Protein AF-A0A7D6XJ68-F1 (afdb_monomer_lite)

Secondary structure (DSSP, 8-state):
--HHHHHHHHHHHHHHHHHHHHHHHHHHHTT-----SHHHHHHHHHHTTS---THHHHHHHHHHHHHHHHHHHGGGSHHHHTT-S-----

Foldseek 3Di:
DPVVVVVVLVVLQVVLVVVLVVLVVVVVVVVDDPQDDSQSSVVVCCVVVVDPDPCNVVSVVVNVVSVVVCVVVVVPPVVVVVVPPPPDDD

Radius of gyration: 19.14 Å; chains: 1; bounding box: 42×43×49 Å

pLDDT: mean 74.85, std 19.64, range [42.69, 96.69]

Sequence (90 aa):
MVQQDIRWIQRFEYTHELAWKVMKDYAEYQGYTDIRSSRDAIRKALEMGLIDDKQWTETIEARNLTSHNHDNDVVSEEKMQSLNTPSLFD

Structure (mmCIF, N/CA/C/O backbone):
data_AF-A0A7D6XJ68-F1
#
_entry.id   AF-A0A7D6XJ68-F1
#
loop_
_atom_site.group_PDB
_atom_site.id
_atom_site.type_symbol
_atom_site.label_atom_id
_atom_site.label_alt_id
_atom_site.label_comp_id
_atom_site.label_asym_id
_atom_site.label_entity_id
_atom_site.label_seq_id
_atom_site.pdbx_PDB_ins_code
_atom_site.Cartn_x
_atom_site.Cartn_y
_atom_site.Cartn_z
_atom_site.occupancy
_atom_site.B_iso_or_equiv
_atom_site.auth_seq_id
_atom_site.auth_comp_id
_atom_site.auth_asym_id
_atom_site.auth_atom_id
_atom_site.pdbx_PDB_model_num
ATOM 1 N N . MET A 1 1 ? 19.580 -3.306 -26.751 1.00 44.88 1 MET A N 1
ATOM 2 C CA . MET A 1 1 ? 18.588 -4.071 -25.965 1.00 44.88 1 MET A CA 1
ATOM 3 C C . MET A 1 1 ? 18.625 -3.596 -24.509 1.00 44.88 1 MET A C 1
ATOM 5 O O . MET A 1 1 ? 18.910 -4.388 -23.636 1.00 44.88 1 MET A O 1
ATOM 9 N N . VAL A 1 2 ? 18.441 -2.286 -24.272 1.00 52.12 2 VAL A N 1
ATOM 10 C CA . VAL A 1 2 ? 18.621 -1.652 -22.938 1.00 52.12 2 VAL A CA 1
ATOM 11 C C . VAL A 1 2 ? 17.499 -0.636 -22.633 1.00 52.12 2 VAL A C 1
ATOM 13 O O . VAL A 1 2 ? 17.144 -0.408 -21.488 1.00 52.12 2 VAL A O 1
ATOM 16 N N . GLN A 1 3 ? 16.844 -0.072 -23.659 1.00 46.00 3 GLN A N 1
ATOM 17 C CA . GLN A 1 3 ? 15.783 0.931 -23.471 1.00 46.00 3 GLN A CA 1
ATOM 18 C C . GLN A 1 3 ? 14.400 0.355 -23.110 1.00 46.00 3 GLN A C 1
ATOM 20 O O . GLN A 1 3 ? 13.524 1.102 -22.677 1.00 46.00 3 GLN A O 1
ATOM 25 N N . GLN A 1 4 ? 14.160 -0.937 -23.363 1.00 46.16 4 GLN A N 1
ATOM 26 C CA . GLN A 1 4 ? 12.873 -1.564 -23.038 1.00 46.16 4 GLN A CA 1
ATOM 27 C C . GLN A 1 4 ? 12.746 -1.717 -21.516 1.00 46.16 4 GLN A C 1
ATOM 29 O O . GLN A 1 4 ? 11.732 -1.309 -20.956 1.00 46.16 4 GLN A O 1
ATOM 34 N N . ASP A 1 5 ? 13.800 -2.185 -20.847 1.00 61.34 5 ASP A N 1
ATOM 35 C CA . ASP A 1 5 ? 13.776 -2.579 -19.432 1.00 61.34 5 ASP A CA 1
ATOM 36 C C . ASP A 1 5 ? 13.440 -1.414 -18.487 1.00 61.34 5 ASP A C 1
ATOM 38 O O . ASP A 1 5 ?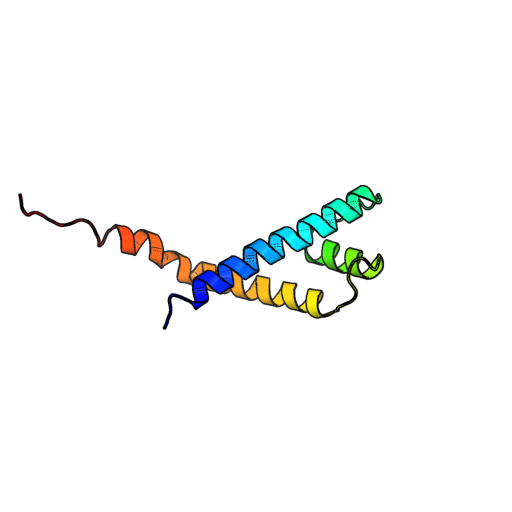 12.602 -1.569 -17.602 1.00 61.34 5 ASP A O 1
ATOM 42 N N . ILE A 1 6 ? 13.962 -0.209 -18.747 1.00 67.69 6 ILE A N 1
ATOM 43 C CA . ILE A 1 6 ? 13.683 0.988 -17.930 1.00 67.69 6 ILE A CA 1
ATOM 44 C C . ILE A 1 6 ? 12.191 1.352 -17.947 1.00 67.69 6 ILE A C 1
ATOM 46 O O . ILE A 1 6 ? 11.609 1.665 -16.911 1.00 67.69 6 ILE A O 1
ATOM 50 N N . ARG A 1 7 ? 11.530 1.273 -19.111 1.00 76.88 7 ARG A N 1
ATOM 51 C CA . ARG A 1 7 ? 10.102 1.620 -19.212 1.00 76.88 7 ARG A CA 1
ATOM 52 C C . ARG A 1 7 ? 9.228 0.609 -18.479 1.00 76.88 7 ARG A C 1
ATOM 54 O O . ARG A 1 7 ? 8.210 0.996 -17.919 1.00 76.88 7 ARG A O 1
ATOM 61 N N . TRP A 1 8 ? 9.589 -0.673 -18.494 1.00 76.69 8 TRP A N 1
ATOM 62 C CA . TRP A 1 8 ? 8.851 -1.708 -17.764 1.00 76.69 8 TRP A CA 1
ATOM 63 C C . TRP A 1 8 ? 9.011 -1.558 -16.254 1.00 76.69 8 TRP A C 1
ATOM 65 O O . TRP A 1 8 ? 8.017 -1.674 -15.540 1.00 76.69 8 TRP A O 1
ATOM 75 N N . ILE A 1 9 ? 10.216 -1.219 -15.787 1.00 80.25 9 ILE A N 1
ATOM 76 C CA . ILE A 1 9 ? 10.477 -0.949 -14.369 1.00 80.25 9 ILE A CA 1
ATOM 77 C C . ILE A 1 9 ? 9.662 0.259 -13.902 1.00 80.25 9 ILE A C 1
ATOM 79 O O . ILE A 1 9 ? 8.881 0.131 -12.965 1.00 80.25 9 ILE A O 1
ATOM 83 N N . GLN A 1 10 ? 9.720 1.384 -14.622 1.00 77.25 10 GLN A N 1
ATOM 84 C CA . GLN A 1 10 ? 8.911 2.565 -14.300 1.00 77.25 10 GLN A CA 1
ATOM 85 C C . GLN A 1 10 ? 7.408 2.246 -14.269 1.00 77.25 10 GLN A C 1
ATOM 87 O O . GLN A 1 10 ? 6.690 2.699 -13.376 1.00 77.25 10 GLN A O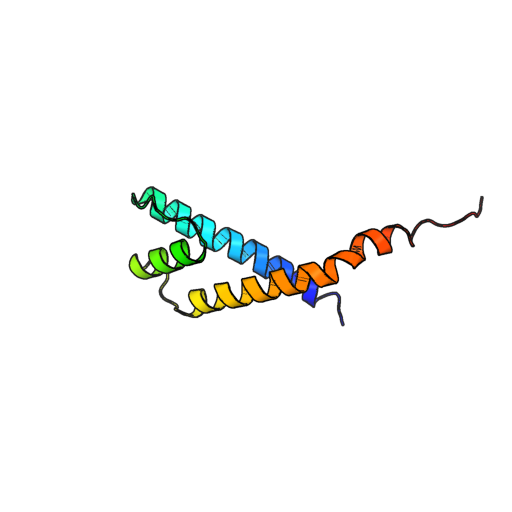 1
ATOM 92 N N . ARG A 1 11 ? 6.923 1.431 -15.221 1.00 85.75 11 ARG A N 1
ATOM 93 C CA . ARG A 1 11 ? 5.523 0.978 -15.263 1.00 85.75 11 ARG A CA 1
ATOM 94 C C . ARG A 1 11 ? 5.124 0.144 -14.064 1.00 85.75 11 ARG A C 1
ATOM 96 O O . ARG A 1 11 ? 4.034 0.338 -13.525 1.00 85.75 11 ARG A O 1
ATOM 103 N N . PHE A 1 12 ? 5.991 -0.769 -13.656 1.00 84.38 12 PHE A N 1
ATOM 104 C CA . PHE A 1 12 ? 5.786 -1.563 -12.460 1.00 84.38 12 PHE A CA 1
ATOM 105 C C . PHE A 1 12 ? 5.752 -0.675 -11.210 1.00 84.38 12 PHE A C 1
ATOM 107 O O . PHE A 1 12 ? 4.814 -0.781 -10.423 1.00 84.38 12 PHE A O 1
ATOM 114 N N . GLU A 1 13 ? 6.699 0.255 -11.067 1.00 85.25 13 GLU A N 1
ATOM 115 C CA . GLU A 1 13 ? 6.814 1.120 -9.889 1.00 85.25 13 GLU A CA 1
ATOM 116 C C . GLU A 1 13 ? 5.586 2.006 -9.677 1.00 85.25 13 GLU A C 1
ATOM 118 O O . GLU A 1 13 ? 5.004 1.980 -8.589 1.00 85.25 13 GLU A O 1
ATOM 123 N N . TYR A 1 14 ? 5.128 2.740 -10.702 1.00 86.50 14 TYR A N 1
ATOM 124 C CA . TYR A 1 14 ? 3.948 3.596 -10.528 1.00 86.50 14 TYR A CA 1
ATOM 125 C C . TYR A 1 14 ? 2.666 2.775 -10.325 1.00 86.50 14 TYR A C 1
ATOM 127 O O . TYR A 1 14 ? 1.770 3.207 -9.601 1.00 86.50 14 TYR A O 1
ATOM 135 N N . THR A 1 15 ? 2.562 1.590 -10.941 1.00 90.44 15 THR A N 1
ATOM 136 C CA . THR A 1 15 ? 1.381 0.722 -10.793 1.00 90.44 15 THR A CA 1
ATOM 137 C C . THR A 1 15 ? 1.325 0.140 -9.386 1.00 90.44 15 THR A C 1
ATOM 139 O O . THR A 1 15 ? 0.268 0.156 -8.758 1.00 90.44 15 THR A O 1
ATOM 142 N N . HIS A 1 16 ? 2.464 -0.316 -8.862 1.00 89.50 16 HIS A N 1
ATOM 143 C CA . HIS A 1 16 ? 2.576 -0.801 -7.492 1.00 89.50 16 HIS A CA 1
ATOM 144 C C . HIS A 1 16 ? 2.271 0.317 -6.484 1.00 89.50 16 HIS A C 1
ATOM 146 O O . HIS A 1 16 ? 1.517 0.105 -5.536 1.00 89.50 16 HIS A O 1
ATOM 152 N N . GLU A 1 17 ? 2.795 1.525 -6.719 1.00 90.56 17 GLU A N 1
ATOM 153 C CA . GLU A 1 17 ? 2.547 2.699 -5.879 1.00 90.56 17 GLU A CA 1
ATOM 154 C C . GLU A 1 17 ? 1.059 3.088 -5.831 1.00 90.56 17 GLU A C 1
ATOM 156 O O . GLU A 1 17 ? 0.528 3.394 -4.764 1.00 90.56 17 GLU A O 1
ATOM 161 N N . LEU A 1 18 ? 0.366 3.047 -6.973 1.00 94.75 18 LEU A N 1
ATOM 162 C CA . LEU A 1 18 ? -1.077 3.281 -7.035 1.00 94.75 18 LEU A CA 1
ATOM 163 C C . LEU A 1 18 ? -1.865 2.173 -6.330 1.00 94.75 18 LEU A C 1
ATOM 165 O O . LEU A 1 18 ? -2.795 2.471 -5.584 1.00 94.75 18 LEU A O 1
ATOM 169 N N . ALA A 1 19 ? -1.485 0.909 -6.527 1.00 93.88 19 ALA A N 1
ATOM 170 C CA . ALA A 1 19 ? -2.194 -0.228 -5.952 1.00 93.88 19 ALA A CA 1
ATOM 171 C C . ALA A 1 19 ? -2.233 -0.167 -4.417 1.00 93.88 19 ALA A C 1
ATOM 173 O O . ALA A 1 19 ? -3.313 -0.252 -3.831 1.00 93.88 19 ALA A O 1
ATOM 174 N N . TRP A 1 20 ? -1.088 0.041 -3.752 1.00 93.75 20 TRP A N 1
ATOM 175 C CA . TRP A 1 20 ? -1.077 0.070 -2.285 1.00 93.75 20 TRP A CA 1
ATOM 176 C C . TRP A 1 20 ? -1.769 1.319 -1.715 1.00 93.75 20 TRP A C 1
ATOM 178 O O . TRP A 1 20 ? -2.352 1.238 -0.635 1.00 93.75 20 TRP A O 1
ATOM 188 N N . LYS A 1 21 ? -1.769 2.450 -2.438 1.00 95.69 21 LYS A N 1
ATOM 189 C CA . LYS A 1 21 ? -2.540 3.647 -2.056 1.00 95.69 21 LYS A CA 1
ATOM 190 C C . LYS A 1 21 ? -4.040 3.396 -2.113 1.00 95.69 21 LYS A C 1
ATOM 192 O O . LYS A 1 21 ? -4.727 3.689 -1.148 1.00 95.69 21 LYS A O 1
ATOM 197 N N . VAL A 1 22 ? -4.532 2.755 -3.172 1.00 96.38 22 VAL A N 1
ATOM 198 C CA . VAL A 1 22 ? -5.951 2.378 -3.280 1.00 96.38 22 VAL A CA 1
ATOM 199 C C . VAL A 1 22 ? -6.355 1.411 -2.163 1.00 96.38 22 VAL A C 1
ATOM 201 O O . VAL A 1 22 ? -7.413 1.571 -1.559 1.00 96.38 22 VAL A O 1
ATOM 204 N N . MET A 1 23 ? -5.506 0.429 -1.843 1.00 95.44 23 MET A N 1
ATOM 205 C CA . MET A 1 23 ? -5.745 -0.483 -0.716 1.00 95.44 23 MET A CA 1
ATOM 206 C C . MET A 1 23 ? -5.803 0.263 0.620 1.00 95.44 23 MET A C 1
ATOM 208 O O . MET A 1 23 ? -6.656 -0.032 1.457 1.00 95.44 23 MET A O 1
ATOM 212 N N . LYS A 1 24 ? -4.910 1.238 0.813 1.00 96.19 24 LYS A N 1
ATOM 213 C CA . LYS A 1 24 ? -4.909 2.106 1.988 1.00 96.19 24 LYS A CA 1
ATOM 214 C C . LYS A 1 24 ? -6.197 2.929 2.067 1.00 96.19 24 LYS A C 1
ATOM 216 O O . LYS A 1 24 ? -6.857 2.871 3.098 1.00 96.19 24 LYS A O 1
ATOM 221 N N . ASP A 1 25 ? -6.569 3.630 1.000 1.00 96.69 25 ASP A N 1
ATOM 222 C CA . ASP A 1 25 ? -7.771 4.472 0.954 1.00 96.69 25 ASP A CA 1
ATOM 223 C C . ASP A 1 25 ? -9.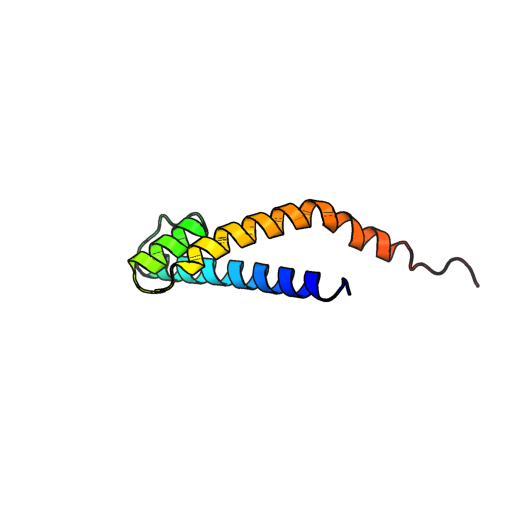031 3.644 1.246 1.00 96.69 25 ASP A C 1
ATOM 225 O O . ASP A 1 25 ? -9.910 4.063 2.000 1.00 96.69 25 ASP A O 1
ATOM 229 N N . TYR A 1 26 ? -9.100 2.425 0.702 1.00 96.38 26 TYR A N 1
ATOM 230 C CA . TYR A 1 26 ? -10.182 1.492 0.998 1.00 96.38 26 TYR A CA 1
ATOM 231 C C . TYR A 1 26 ? -10.211 1.090 2.476 1.00 96.38 26 TYR A C 1
ATOM 233 O O . TYR A 1 26 ? -11.271 1.095 3.098 1.00 96.38 26 TYR A O 1
ATOM 241 N N . ALA A 1 27 ? -9.064 0.754 3.064 1.00 95.50 27 ALA A N 1
ATOM 242 C CA . ALA A 1 27 ? -8.999 0.394 4.473 1.00 95.50 27 ALA A CA 1
ATOM 243 C C . ALA A 1 27 ? -9.354 1.579 5.392 1.00 95.50 27 ALA A C 1
ATOM 245 O O . ALA A 1 27 ? -10.090 1.393 6.361 1.00 95.50 27 ALA A O 1
ATOM 246 N N . GLU A 1 28 ? -8.914 2.795 5.061 1.00 95.75 28 GLU A N 1
ATOM 247 C CA . GLU A 1 28 ? -9.292 4.024 5.770 1.00 95.75 28 GLU A CA 1
ATOM 248 C C . GLU A 1 28 ? -10.798 4.283 5.678 1.00 95.75 28 GLU A C 1
ATOM 250 O O . GLU A 1 28 ? -11.430 4.586 6.692 1.00 95.75 28 GLU A O 1
ATOM 255 N N . TYR A 1 29 ? -11.400 4.068 4.505 1.00 95.81 29 TYR A N 1
ATOM 256 C CA . TYR A 1 29 ? -12.850 4.141 4.320 1.00 95.81 29 TYR A CA 1
ATOM 257 C C . TYR A 1 29 ? -13.611 3.124 5.189 1.00 95.81 29 TYR A C 1
ATOM 259 O O . TYR A 1 29 ? -14.686 3.429 5.700 1.00 95.81 29 TYR A O 1
ATOM 267 N N . GLN A 1 30 ? -13.037 1.939 5.418 1.00 95.12 30 GLN A N 1
ATOM 268 C CA . GLN A 1 30 ? -13.583 0.920 6.327 1.00 95.12 30 GLN A CA 1
ATOM 269 C C . GLN A 1 30 ? -13.282 1.202 7.816 1.00 95.12 30 GLN A C 1
ATOM 271 O O . GLN A 1 30 ? -13.670 0.420 8.683 1.00 95.12 30 GLN A O 1
ATOM 276 N N . GLY A 1 31 ? -12.610 2.315 8.133 1.00 94.44 31 GLY A N 1
ATOM 277 C CA . GLY A 1 31 ? -12.328 2.765 9.499 1.00 94.44 31 GLY A CA 1
ATOM 278 C C . GLY A 1 31 ? -10.946 2.388 10.043 1.00 94.44 31 GLY A C 1
ATOM 279 O O . GLY A 1 31 ? -10.659 2.661 11.210 1.00 94.44 31 GLY A O 1
ATOM 280 N N . TYR A 1 32 ? -10.067 1.791 9.234 1.00 94.06 32 TYR A N 1
ATOM 281 C CA . TYR A 1 32 ? -8.692 1.478 9.632 1.00 94.06 32 TYR A CA 1
ATOM 282 C C . TYR A 1 32 ? -7.761 2.659 9.347 1.00 94.06 32 TYR A C 1
ATOM 284 O O . TYR A 1 32 ? -7.364 2.885 8.211 1.00 94.06 32 TYR A O 1
ATOM 292 N N . THR A 1 33 ? -7.363 3.394 10.384 1.00 88.25 33 THR A N 1
ATOM 293 C CA . THR A 1 33 ? -6.584 4.639 10.235 1.00 88.25 33 THR A CA 1
ATOM 294 C C . THR A 1 33 ? -5.078 4.488 10.475 1.00 88.25 33 THR A C 1
ATOM 296 O O . THR A 1 33 ? -4.320 5.426 10.240 1.00 88.25 33 THR A O 1
ATOM 299 N N . ASP A 1 34 ? -4.610 3.315 10.913 1.00 91.38 34 ASP A N 1
ATOM 300 C CA . ASP A 1 34 ? -3.194 3.069 11.236 1.00 91.38 34 ASP A CA 1
ATOM 301 C C . ASP A 1 34 ? -2.426 2.393 10.083 1.00 91.38 34 ASP A C 1
ATOM 303 O O . ASP A 1 34 ? -1.649 1.463 10.289 1.00 91.38 34 ASP A O 1
ATOM 307 N N . ILE A 1 35 ? -2.653 2.840 8.840 1.00 93.12 35 ILE A N 1
ATOM 308 C CA . ILE A 1 35 ? -1.920 2.353 7.660 1.00 93.12 35 ILE A CA 1
ATOM 309 C C . ILE A 1 35 ? -0.888 3.387 7.217 1.00 93.12 35 ILE A C 1
ATOM 311 O O . ILE A 1 35 ? -1.208 4.421 6.623 1.00 93.12 35 ILE A O 1
ATOM 315 N N . ARG A 1 36 ? 0.387 3.089 7.491 1.00 90.44 36 ARG A N 1
ATOM 316 C CA . ARG A 1 36 ? 1.505 4.016 7.252 1.00 90.44 36 ARG A CA 1
ATOM 317 C C . ARG A 1 36 ? 2.417 3.625 6.094 1.00 90.44 36 ARG A C 1
ATOM 319 O O . ARG A 1 36 ? 3.169 4.470 5.619 1.00 90.44 36 ARG A O 1
ATOM 326 N N . SER A 1 37 ? 2.367 2.378 5.637 1.00 90.75 37 SER A N 1
ATOM 327 C CA . SER A 1 37 ? 3.270 1.867 4.603 1.00 90.75 37 SER A CA 1
ATOM 328 C C . SER A 1 37 ? 2.559 0.959 3.600 1.00 90.75 37 SER A C 1
ATOM 330 O O . SER A 1 37 ? 1.493 0.416 3.893 1.00 90.75 37 SER A O 1
ATOM 332 N N . SER A 1 38 ? 3.180 0.741 2.434 1.00 90.62 38 SER A N 1
ATOM 333 C CA . SER A 1 38 ? 2.706 -0.231 1.435 1.00 90.62 38 SER A CA 1
ATOM 334 C C . SER A 1 38 ? 2.576 -1.638 2.020 1.00 90.62 38 SER A C 1
ATOM 336 O O . SER A 1 38 ? 1.621 -2.353 1.726 1.00 90.62 38 SER A O 1
ATOM 338 N N . ARG A 1 39 ? 3.488 -2.010 2.927 1.00 90.81 39 ARG A N 1
ATOM 339 C CA . ARG A 1 39 ? 3.439 -3.276 3.663 1.00 90.81 39 ARG A CA 1
ATOM 340 C C . ARG A 1 39 ? 2.209 -3.377 4.557 1.00 90.81 39 ARG A C 1
ATOM 342 O O . ARG A 1 39 ? 1.586 -4.434 4.602 1.00 90.81 39 ARG A O 1
ATOM 349 N N . ASP A 1 40 ? 1.862 -2.305 5.258 1.00 92.94 40 ASP A N 1
ATOM 350 C CA . ASP A 1 40 ? 0.684 -2.297 6.127 1.00 92.94 40 ASP A CA 1
ATOM 351 C C . ASP A 1 40 ? -0.605 -2.329 5.306 1.00 92.94 40 ASP A C 1
ATOM 353 O O . ASP A 1 40 ? -1.524 -3.066 5.654 1.00 92.94 40 ASP A O 1
ATOM 357 N N . ALA A 1 41 ? -0.635 -1.608 4.180 1.00 94.56 41 ALA A N 1
ATOM 358 C CA . ALA A 1 41 ? -1.761 -1.600 3.252 1.00 94.56 41 ALA A CA 1
ATOM 359 C C . ALA A 1 41 ? -2.014 -2.992 2.656 1.00 94.56 41 ALA A C 1
ATOM 361 O O . ALA A 1 41 ? -3.131 -3.494 2.733 1.00 94.56 41 ALA A O 1
ATOM 362 N N . ILE A 1 42 ? -0.973 -3.652 2.137 1.00 92.62 42 ILE A N 1
ATOM 363 C CA . ILE A 1 42 ? -1.069 -4.998 1.550 1.00 92.62 42 ILE A CA 1
ATOM 364 C C . ILE A 1 42 ? -1.452 -6.036 2.609 1.00 92.62 42 ILE A C 1
ATOM 366 O O . ILE A 1 42 ? -2.329 -6.863 2.370 1.00 92.62 42 ILE A O 1
ATOM 370 N N . ARG A 1 43 ? -0.852 -5.979 3.808 1.00 92.19 43 ARG A N 1
ATOM 371 C CA . ARG A 1 43 ? -1.221 -6.882 4.909 1.00 92.19 43 ARG A CA 1
ATOM 372 C C . ARG A 1 43 ? -2.690 -6.715 5.284 1.00 92.19 43 ARG A C 1
ATOM 374 O O . ARG A 1 43 ? -3.402 -7.707 5.407 1.00 92.19 43 ARG A O 1
ATOM 381 N N . LYS A 1 44 ? -3.153 -5.472 5.432 1.00 94.44 44 LYS A N 1
ATOM 382 C CA . LYS A 1 44 ? -4.550 -5.199 5.763 1.00 94.44 44 LYS A CA 1
ATOM 383 C C . LYS A 1 44 ? -5.490 -5.639 4.638 1.00 94.44 44 LYS A C 1
ATOM 385 O O . LYS A 1 44 ? -6.525 -6.228 4.923 1.00 94.44 44 LYS A O 1
ATOM 390 N N . ALA A 1 45 ? -5.118 -5.421 3.380 1.00 94.06 45 ALA A N 1
ATOM 391 C CA . ALA A 1 45 ? -5.894 -5.865 2.228 1.00 94.06 45 ALA A CA 1
ATOM 392 C C . ALA A 1 45 ? -6.051 -7.398 2.184 1.00 94.06 45 ALA A C 1
ATOM 394 O O . ALA A 1 45 ? -7.147 -7.875 1.898 1.00 94.06 45 ALA A O 1
ATOM 395 N N . LEU A 1 46 ? -5.009 -8.160 2.540 1.00 92.88 46 LEU A N 1
ATOM 396 C CA . LEU A 1 46 ? -5.086 -9.620 2.707 1.00 92.88 46 LEU A CA 1
ATOM 397 C C . LEU A 1 46 ? -6.006 -10.018 3.872 1.00 92.88 46 LEU A C 1
ATOM 399 O O . LEU A 1 46 ? -6.849 -10.896 3.722 1.00 92.88 46 LEU A O 1
ATOM 403 N N . GLU A 1 47 ? -5.878 -9.362 5.030 1.00 93.06 47 GLU A N 1
ATOM 404 C CA . GLU A 1 47 ? -6.734 -9.619 6.202 1.00 93.06 47 GLU A CA 1
ATOM 405 C C . GLU A 1 47 ? -8.218 -9.343 5.918 1.00 93.06 47 GLU A C 1
ATOM 407 O O . GLU A 1 47 ? -9.089 -10.060 6.406 1.00 93.06 47 GLU A O 1
ATOM 412 N N . MET A 1 48 ? -8.507 -8.311 5.124 1.00 93.12 48 MET A N 1
ATOM 413 C CA . MET A 1 48 ? -9.860 -7.931 4.714 1.00 93.12 48 MET A CA 1
ATOM 414 C C . MET A 1 48 ? -10.397 -8.769 3.545 1.00 93.12 48 MET A C 1
ATOM 416 O O . MET A 1 48 ? -11.556 -8.599 3.171 1.00 93.12 48 MET A O 1
ATOM 420 N N . GLY A 1 49 ? -9.572 -9.631 2.940 1.00 92.94 49 GLY A N 1
ATOM 421 C CA . GLY A 1 49 ? -9.930 -10.394 1.742 1.00 92.94 49 GLY A CA 1
ATOM 422 C C . GLY A 1 49 ? -10.129 -9.534 0.488 1.00 92.94 49 GLY A C 1
ATOM 423 O O . GLY A 1 49 ? -10.802 -9.965 -0.442 1.00 92.94 49 GLY A O 1
ATOM 424 N N . LEU A 1 50 ? -9.572 -8.316 0.457 1.00 92.38 50 LEU A N 1
ATOM 425 C CA . LEU A 1 50 ?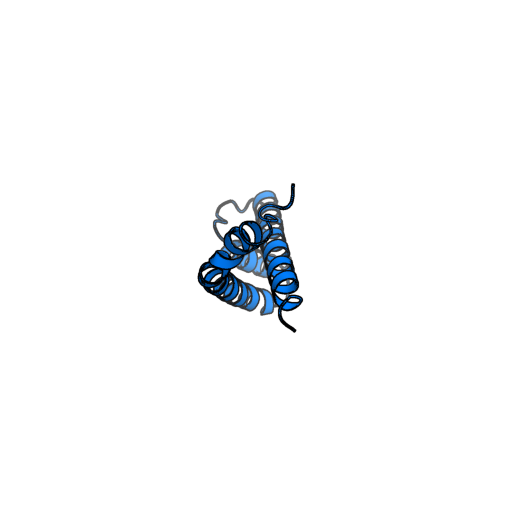 -9.576 -7.449 -0.729 1.00 92.38 50 LEU A CA 1
ATOM 426 C C . LEU A 1 50 ? -8.662 -8.008 -1.831 1.00 92.38 50 LEU A C 1
ATOM 428 O O . LEU A 1 50 ? -8.915 -7.812 -3.017 1.00 92.38 50 LEU A O 1
ATOM 432 N N . ILE A 1 51 ? -7.603 -8.698 -1.414 1.00 92.19 51 ILE A N 1
ATOM 433 C CA . ILE A 1 51 ? -6.700 -9.486 -2.251 1.00 92.19 51 ILE A CA 1
ATOM 434 C C . ILE A 1 51 ? -6.497 -10.852 -1.593 1.00 92.19 51 ILE A C 1
ATOM 436 O O . ILE A 1 51 ? -6.599 -10.978 -0.373 1.00 92.19 51 ILE A O 1
ATOM 440 N N . ASP A 1 52 ? -6.203 -11.868 -2.396 1.00 90.25 52 ASP A N 1
ATOM 441 C CA . ASP A 1 52 ? -6.077 -13.268 -1.976 1.00 90.25 52 ASP A CA 1
ATOM 442 C C . ASP A 1 52 ? -4.683 -13.863 -2.236 1.00 90.25 52 ASP A C 1
ATOM 444 O O . ASP A 1 52 ? -4.297 -14.847 -1.599 1.00 90.25 52 ASP A O 1
ATOM 448 N N . ASP A 1 53 ? -3.899 -13.245 -3.120 1.00 86.88 53 ASP A N 1
ATOM 449 C CA . ASP A 1 53 ? -2.568 -13.721 -3.478 1.00 86.88 53 ASP A CA 1
ATOM 450 C C . ASP A 1 53 ? -1.465 -13.185 -2.545 1.00 86.88 53 ASP A C 1
ATOM 452 O O . ASP A 1 53 ? -1.275 -11.981 -2.356 1.00 86.88 53 ASP A O 1
ATOM 456 N N . LYS A 1 54 ? -0.658 -14.096 -1.996 1.00 78.69 54 LYS A N 1
ATOM 457 C CA . LYS A 1 54 ? 0.514 -13.758 -1.176 1.00 78.69 54 LYS A CA 1
ATOM 458 C C . LYS A 1 54 ? 1.685 -13.220 -1.999 1.00 78.69 54 LYS A C 1
ATOM 460 O O . LYS A 1 54 ? 2.579 -12.606 -1.415 1.00 78.69 54 LYS A O 1
ATOM 465 N N . GLN A 1 55 ? 1.675 -13.366 -3.322 1.00 84.31 55 GLN A N 1
ATOM 466 C CA . GLN A 1 55 ? 2.682 -12.763 -4.201 1.00 84.31 55 GLN A CA 1
ATOM 467 C C . GLN A 1 55 ? 2.726 -11.233 -4.067 1.00 84.31 55 GLN A C 1
ATOM 469 O O . GLN A 1 55 ? 3.774 -10.625 -4.268 1.00 84.31 55 GLN A O 1
ATOM 474 N N . TRP A 1 56 ? 1.647 -10.584 -3.611 1.00 84.12 56 TRP A N 1
ATOM 475 C CA . TRP A 1 56 ? 1.662 -9.151 -3.295 1.00 84.12 56 TRP A CA 1
ATOM 476 C C . TRP A 1 56 ? 2.724 -8.775 -2.258 1.00 84.12 56 TRP A C 1
ATOM 478 O O . TRP A 1 56 ? 3.333 -7.711 -2.356 1.00 84.12 56 TRP A O 1
ATOM 488 N N . THR A 1 57 ? 3.016 -9.652 -1.299 1.00 79.31 57 THR A N 1
ATOM 489 C CA . THR A 1 57 ? 4.104 -9.418 -0.340 1.00 79.31 57 THR A CA 1
ATOM 490 C C . THR A 1 57 ? 5.482 -9.439 -1.007 1.00 79.31 57 THR A C 1
ATOM 492 O O . THR A 1 57 ? 6.336 -8.632 -0.650 1.00 79.31 57 THR A O 1
ATOM 495 N N . GLU A 1 58 ? 5.674 -10.284 -2.021 1.00 80.38 58 GLU A N 1
ATOM 496 C CA . GLU A 1 58 ? 6.912 -10.376 -2.810 1.00 80.38 58 GLU A CA 1
ATOM 497 C C . GLU A 1 58 ? 7.103 -9.127 -3.688 1.00 80.38 58 GLU A C 1
ATOM 499 O O . GLU A 1 58 ? 8.222 -8.644 -3.868 1.00 80.38 58 GLU A O 1
ATOM 504 N N . THR A 1 59 ? 6.007 -8.515 -4.159 1.00 75.81 59 THR A N 1
ATOM 505 C CA . THR A 1 59 ? 6.087 -7.263 -4.935 1.00 75.81 59 THR A CA 1
ATOM 506 C C . THR A 1 59 ? 6.652 -6.084 -4.135 1.00 75.81 59 THR A C 1
ATOM 508 O O . THR A 1 59 ? 7.271 -5.195 -4.719 1.00 75.81 59 THR A O 1
ATOM 511 N N . ILE A 1 60 ? 6.517 -6.091 -2.801 1.00 78.75 60 ILE A N 1
ATOM 512 C CA . ILE A 1 60 ? 7.126 -5.079 -1.921 1.00 78.75 60 ILE A CA 1
ATOM 513 C C . ILE A 1 60 ? 8.655 -5.182 -1.974 1.00 78.75 60 ILE A C 1
ATOM 515 O O . ILE A 1 60 ? 9.352 -4.167 -2.016 1.00 78.75 60 ILE A O 1
ATOM 519 N N . GLU A 1 61 ? 9.182 -6.406 -1.960 1.00 73.81 61 GLU A N 1
ATOM 520 C CA . GLU A 1 61 ? 10.622 -6.665 -2.013 1.00 73.81 61 GLU A CA 1
ATOM 521 C C . GLU A 1 61 ? 11.190 -6.311 -3.388 1.00 73.81 61 GLU A C 1
ATOM 523 O O . GLU A 1 61 ? 12.206 -5.618 -3.468 1.00 73.81 61 GLU A O 1
ATOM 528 N N . ALA A 1 62 ? 10.481 -6.680 -4.460 1.00 72.25 62 ALA A N 1
ATOM 529 C CA . ALA A 1 62 ? 10.836 -6.307 -5.828 1.00 72.25 62 ALA A CA 1
ATOM 530 C C . ALA A 1 62 ? 10.917 -4.781 -6.008 1.00 72.25 62 ALA A C 1
ATOM 532 O O . ALA A 1 62 ? 11.879 -4.282 -6.587 1.00 72.25 62 ALA A O 1
ATOM 533 N N . ARG A 1 63 ? 9.963 -4.027 -5.444 1.00 71.25 63 ARG A N 1
ATOM 534 C CA . ARG A 1 63 ? 9.961 -2.557 -5.487 1.00 71.25 63 ARG A CA 1
ATOM 535 C C . ARG A 1 63 ? 11.135 -1.940 -4.728 1.00 71.25 63 ARG A C 1
ATOM 537 O O . ARG A 1 63 ? 11.723 -0.970 -5.191 1.00 71.25 63 ARG A O 1
ATOM 544 N N . ASN A 1 64 ? 11.506 -2.488 -3.571 1.00 69.06 64 ASN A N 1
ATOM 545 C CA . ASN A 1 64 ? 12.673 -1.991 -2.833 1.00 69.06 64 ASN A CA 1
ATOM 546 C C . ASN A 1 64 ? 13.977 -2.198 -3.621 1.00 69.06 64 ASN A C 1
ATOM 548 O O . ASN A 1 64 ? 14.868 -1.352 -3.561 1.00 69.06 64 ASN A O 1
ATOM 552 N N . LEU A 1 65 ? 14.074 -3.293 -4.382 1.00 64.81 65 LEU A N 1
ATOM 553 C CA . LEU A 1 65 ? 15.226 -3.584 -5.232 1.00 64.81 65 LEU A CA 1
ATOM 554 C C . LEU A 1 65 ? 15.293 -2.663 -6.462 1.00 64.81 65 LEU A C 1
ATOM 556 O O . LEU A 1 65 ? 16.376 -2.188 -6.799 1.00 64.81 65 LEU A O 1
ATOM 560 N N . THR A 1 66 ? 14.162 -2.374 -7.118 1.00 63.06 66 THR A N 1
ATOM 561 C CA . THR A 1 66 ? 14.143 -1.466 -8.281 1.00 63.06 66 THR A CA 1
ATOM 562 C C . THR A 1 66 ? 14.469 -0.030 -7.890 1.00 63.06 66 THR A C 1
ATOM 564 O O . THR A 1 66 ? 15.287 0.595 -8.560 1.00 63.06 66 THR A O 1
ATOM 567 N N . SER A 1 67 ? 13.944 0.461 -6.761 1.00 57.69 67 SER A N 1
ATOM 568 C CA . SER A 1 67 ? 14.259 1.809 -6.270 1.00 57.69 67 SER A CA 1
ATOM 569 C C . SER A 1 67 ? 15.746 1.970 -5.921 1.00 57.69 67 SER A C 1
ATOM 571 O O . SER A 1 67 ? 16.345 2.986 -6.259 1.00 57.69 67 SER A O 1
ATOM 573 N N . HIS A 1 68 ? 16.374 0.957 -5.308 1.00 56.56 68 HIS A N 1
ATOM 574 C CA . HIS A 1 68 ? 17.800 1.015 -4.956 1.00 56.56 68 HIS A CA 1
ATOM 575 C C . HIS A 1 68 ? 18.734 0.902 -6.173 1.00 56.56 68 HIS A C 1
ATOM 577 O O . HIS A 1 68 ? 19.825 1.470 -6.180 1.00 56.56 68 HIS A O 1
ATOM 583 N N . ASN A 1 69 ? 18.305 0.191 -7.219 1.00 53.66 69 ASN A N 1
ATOM 584 C CA . ASN A 1 69 ? 19.053 0.104 -8.471 1.00 53.66 69 ASN A CA 1
ATOM 585 C C . ASN A 1 69 ? 18.893 1.372 -9.325 1.00 53.66 69 ASN A C 1
ATOM 587 O O . ASN A 1 69 ? 19.852 1.781 -9.974 1.00 53.66 69 ASN A O 1
ATOM 591 N N . HIS A 1 70 ? 17.730 2.033 -9.283 1.00 49.00 70 HIS A N 1
ATOM 592 C CA . HIS A 1 70 ? 17.523 3.296 -9.991 1.00 49.00 70 HIS A CA 1
ATOM 593 C C . HIS A 1 70 ? 18.362 4.448 -9.425 1.00 49.00 70 HIS A C 1
ATOM 595 O O . HIS A 1 70 ? 18.920 5.200 -10.220 1.00 49.00 70 HIS A O 1
ATOM 601 N N . ASP A 1 71 ? 18.561 4.550 -8.107 1.00 47.12 71 ASP A N 1
ATOM 602 C CA . ASP A 1 71 ? 19.408 5.604 -7.511 1.00 47.12 71 ASP A CA 1
ATOM 603 C C . ASP A 1 71 ? 20.852 5.618 -8.057 1.00 47.12 71 ASP A C 1
ATOM 605 O O . ASP A 1 71 ? 21.489 6.671 -8.101 1.00 47.12 71 ASP A O 1
ATOM 609 N N . ASN A 1 72 ? 21.363 4.477 -8.534 1.00 45.47 72 ASN A N 1
ATOM 610 C CA . ASN A 1 72 ? 22.700 4.381 -9.129 1.00 45.47 72 ASN A CA 1
ATOM 611 C C . ASN A 1 72 ? 22.737 4.673 -10.646 1.00 45.47 72 ASN A C 1
ATOM 613 O O . ASN A 1 72 ? 23.806 4.986 -11.166 1.00 45.47 72 ASN A O 1
ATOM 617 N N . ASP A 1 73 ? 21.597 4.623 -11.346 1.00 47.03 73 ASP A N 1
ATOM 618 C CA . ASP A 1 73 ? 21.500 4.786 -12.812 1.00 47.03 73 ASP A CA 1
ATOM 619 C C . ASP A 1 73 ? 20.854 6.116 -13.259 1.00 47.03 73 ASP A C 1
ATOM 621 O O . ASP A 1 73 ? 20.971 6.511 -14.427 1.00 47.03 73 ASP A O 1
ATOM 625 N N . VAL A 1 74 ? 20.223 6.865 -12.344 1.00 48.47 74 VAL A N 1
ATOM 626 C CA . VAL A 1 74 ? 19.555 8.157 -12.633 1.00 48.47 74 VAL A CA 1
ATOM 627 C C . VAL A 1 74 ? 20.545 9.275 -13.024 1.00 48.47 74 VAL A C 1
ATOM 629 O O . VAL A 1 74 ? 20.146 10.314 -13.542 1.00 48.47 74 VAL A O 1
ATOM 632 N N . VAL A 1 75 ? 21.860 9.046 -12.929 1.00 42.69 75 VAL A N 1
ATOM 633 C CA . VAL A 1 75 ? 22.900 9.985 -13.410 1.00 42.69 75 VAL A CA 1
ATOM 634 C C . VAL A 1 75 ? 22.896 10.162 -14.947 1.00 42.69 75 VAL A C 1
ATOM 636 O O . VAL A 1 75 ? 23.618 11.003 -15.487 1.00 42.69 75 VAL A O 1
ATOM 639 N N . SER A 1 76 ? 22.098 9.394 -15.695 1.00 49.72 76 SER A N 1
ATOM 640 C CA . SER A 1 76 ? 22.234 9.292 -17.153 1.00 49.72 76 SER A CA 1
ATOM 641 C C . SER A 1 76 ? 21.241 10.091 -18.012 1.00 49.72 76 SER A C 1
ATOM 643 O O . SER A 1 76 ? 21.462 10.164 -19.219 1.00 49.72 76 SER A O 1
ATOM 645 N N . GLU A 1 77 ? 20.225 10.769 -17.462 1.00 47.88 77 GLU A N 1
ATOM 646 C CA . GLU A 1 77 ? 19.346 11.626 -18.291 1.00 47.88 77 GLU A CA 1
ATOM 647 C C . GLU A 1 77 ? 19.886 13.056 -18.466 1.00 47.88 77 GLU A C 1
ATOM 649 O O . GLU A 1 77 ? 19.989 13.534 -19.599 1.00 47.88 77 GLU A O 1
ATOM 654 N N . GLU A 1 78 ? 20.365 13.710 -17.402 1.00 48.38 78 GLU A N 1
ATOM 655 C CA . GLU A 1 78 ? 20.909 15.081 -17.496 1.00 48.38 78 GLU A CA 1
ATOM 656 C C . GLU A 1 78 ? 22.173 15.164 -18.374 1.00 48.38 78 GLU A C 1
ATOM 658 O O . GLU A 1 78 ? 22.456 16.182 -19.012 1.00 48.38 78 GLU A O 1
ATOM 663 N N . LYS A 1 79 ? 22.928 14.063 -18.474 1.00 46.88 79 LYS A N 1
ATOM 664 C CA . LYS A 1 79 ? 24.170 13.993 -19.258 1.00 46.88 79 LYS A CA 1
ATOM 665 C C . LYS A 1 79 ? 23.943 13.713 -20.747 1.00 46.88 79 LYS A C 1
ATOM 667 O O . LYS A 1 79 ? 24.804 14.033 -21.560 1.00 46.88 79 LYS A O 1
ATOM 672 N N . MET A 1 80 ? 22.786 13.163 -21.116 1.00 46.72 80 MET A N 1
ATOM 673 C CA . MET A 1 80 ?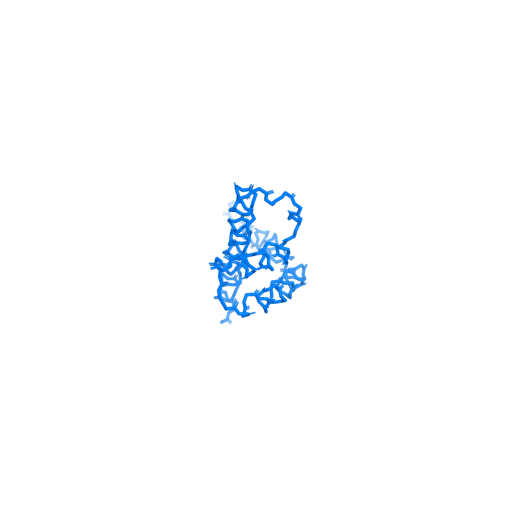 22.414 12.924 -22.517 1.00 46.72 80 MET A CA 1
ATOM 674 C C . MET A 1 80 ? 21.809 14.167 -23.179 1.00 46.72 80 MET A C 1
ATOM 676 O O . MET A 1 80 ? 21.883 14.315 -24.398 1.00 46.72 80 MET A O 1
ATOM 680 N N . GLN A 1 81 ? 21.271 15.099 -22.389 1.00 48.78 81 GLN A N 1
ATOM 681 C CA . GLN A 1 81 ? 20.724 16.359 -22.896 1.00 48.78 81 GLN A CA 1
ATOM 682 C C . GLN A 1 81 ? 21.819 17.393 -23.208 1.00 48.78 81 GLN A C 1
ATOM 684 O O . GLN A 1 81 ? 21.688 18.152 -24.167 1.00 48.78 81 GLN A O 1
ATOM 689 N N . SER A 1 82 ? 22.943 17.369 -22.478 1.00 48.53 82 SER A N 1
ATOM 690 C CA . SER A 1 82 ? 24.105 18.238 -22.737 1.00 48.53 82 SER A CA 1
ATOM 691 C C . SER A 1 82 ? 24.982 17.797 -23.917 1.00 48.53 82 SER A C 1
ATOM 693 O O . SER A 1 82 ? 25.780 18.589 -24.410 1.00 48.53 82 SER A O 1
ATOM 695 N N . LEU A 1 83 ? 24.818 16.566 -24.415 1.00 48.97 83 LEU A N 1
ATOM 696 C CA . LEU A 1 83 ? 25.511 16.064 -25.611 1.00 48.97 83 LEU A CA 1
ATOM 697 C C . LEU A 1 83 ? 24.749 16.327 -26.918 1.00 48.97 83 LEU A C 1
ATOM 699 O O . LEU A 1 83 ? 25.282 16.054 -27.990 1.00 48.97 83 LEU A O 1
ATOM 703 N N . ASN A 1 84 ? 23.526 16.865 -26.843 1.00 47.12 84 ASN A N 1
ATOM 704 C CA . ASN A 1 84 ? 22.692 17.146 -28.013 1.00 47.12 84 ASN A CA 1
ATOM 705 C C . ASN A 1 84 ? 22.567 18.647 -28.323 1.00 47.12 84 ASN A C 1
ATOM 707 O O . ASN A 1 84 ? 21.655 19.047 -29.040 1.00 47.12 84 ASN A O 1
ATOM 711 N N . THR A 1 85 ? 23.467 19.491 -27.805 1.00 47.28 85 THR A N 1
ATOM 712 C CA . THR A 1 85 ? 23.664 20.844 -28.344 1.00 47.28 85 THR A CA 1
ATOM 713 C C . THR A 1 85 ? 24.541 20.751 -29.591 1.00 47.28 85 THR A C 1
ATOM 715 O O . THR A 1 85 ? 25.729 20.438 -29.454 1.00 47.28 85 THR A O 1
ATOM 718 N N . PRO A 1 86 ? 24.028 21.034 -30.803 1.00 44.03 86 PRO A N 1
ATOM 719 C CA . PRO A 1 86 ? 24.889 21.224 -31.956 1.00 44.03 86 PRO A CA 1
ATOM 720 C C . PRO A 1 86 ? 25.785 22.431 -31.673 1.00 44.03 86 PRO A C 1
ATOM 722 O O . PRO A 1 86 ? 25.329 23.570 -31.585 1.00 44.03 86 PRO A O 1
ATOM 725 N N . SER A 1 87 ? 27.069 22.162 -31.471 1.00 49.94 87 SER A N 1
ATOM 726 C CA . SER A 1 87 ? 28.116 23.169 -31.539 1.00 49.94 87 SER A CA 1
ATOM 727 C C . SER A 1 87 ? 28.155 23.717 -32.966 1.00 49.94 87 SER A C 1
ATOM 729 O O . SER A 1 87 ? 28.434 22.955 -33.888 1.00 49.94 87 SER A O 1
ATOM 731 N N . LEU A 1 88 ? 27.957 25.029 -33.100 1.00 47.69 88 LEU A N 1
ATOM 732 C CA . LEU A 1 88 ? 28.645 25.886 -34.071 1.00 47.69 88 LEU A CA 1
ATOM 733 C C . LEU 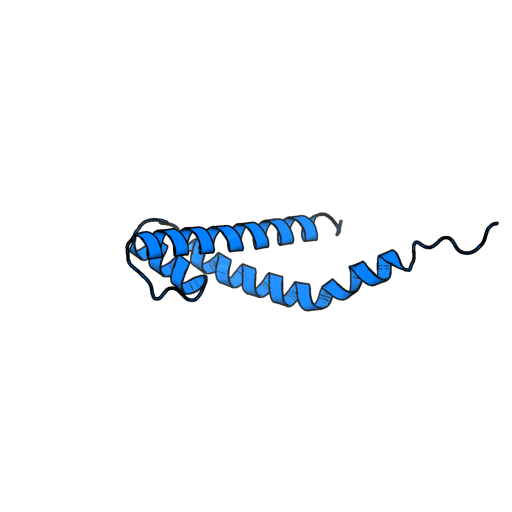A 1 88 ? 28.710 25.340 -35.506 1.00 47.69 88 LEU A C 1
ATOM 735 O O . LEU A 1 88 ? 29.761 24.898 -35.959 1.00 47.69 88 LEU A O 1
ATOM 739 N N . PHE A 1 89 ? 27.598 25.461 -36.223 1.00 44.00 89 PHE A N 1
ATOM 740 C CA . PHE A 1 89 ? 27.611 25.847 -37.634 1.00 44.00 89 PHE A CA 1
ATOM 741 C C . PHE A 1 89 ? 26.419 26.778 -37.877 1.00 44.00 89 PHE A C 1
ATOM 743 O O . PHE A 1 89 ? 25.380 26.351 -38.366 1.00 44.00 89 PHE A O 1
ATOM 750 N N . ASP A 1 90 ? 26.584 28.017 -37.422 1.00 46.16 90 ASP A N 1
ATOM 751 C CA . ASP A 1 90 ? 26.299 29.244 -38.175 1.00 46.16 90 ASP A CA 1
ATOM 752 C C . ASP A 1 90 ? 27.438 30.227 -37.857 1.00 46.16 90 ASP A C 1
ATOM 754 O O . ASP A 1 90 ? 27.823 30.304 -36.663 1.00 46.16 90 ASP A O 1
#